Protein AF-A0A4R6CPR0-F1 (afdb_monomer)

Structure (mmCIF, N/CA/C/O backbone):
data_AF-A0A4R6CPR0-F1
#
_entry.id   AF-A0A4R6CPR0-F1
#
loop_
_atom_site.group_PDB
_atom_site.id
_atom_site.type_symbol
_atom_site.label_atom_id
_atom_site.label_alt_id
_atom_site.label_comp_id
_atom_site.label_asym_id
_atom_site.label_entity_id
_atom_site.label_seq_id
_atom_site.pdbx_PDB_ins_code
_atom_site.Cartn_x
_atom_site.Cartn_y
_atom_site.Cartn_z
_atom_site.occupancy
_atom_site.B_iso_or_equiv
_atom_site.auth_seq_id
_atom_site.auth_comp_id
_atom_site.auth_asym_id
_atom_site.auth_atom_id
_atom_site.pdbx_PDB_model_num
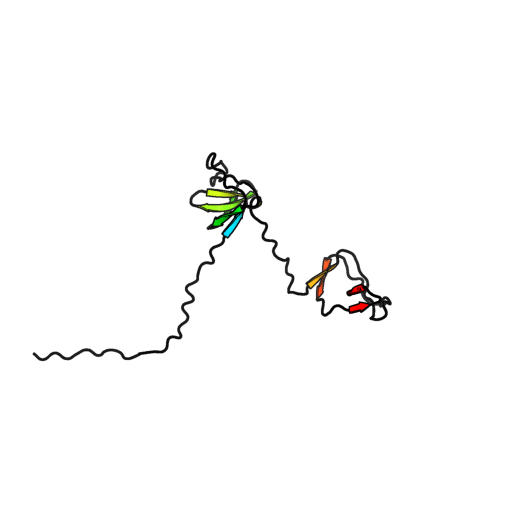ATOM 1 N N . MET A 1 1 ? 49.350 13.487 55.546 1.00 38.81 1 MET A N 1
ATOM 2 C CA . MET A 1 1 ? 48.375 12.973 54.561 1.00 38.81 1 MET A CA 1
ATOM 3 C C . MET A 1 1 ? 48.556 13.748 53.263 1.00 38.81 1 MET A C 1
ATOM 5 O O . MET A 1 1 ? 48.051 14.855 53.159 1.00 38.81 1 MET A O 1
ATOM 9 N N . LEU A 1 2 ? 49.325 13.211 52.315 1.00 35.12 2 LEU A N 1
ATOM 10 C CA . LEU A 1 2 ? 49.405 13.727 50.946 1.00 35.12 2 LEU A CA 1
ATOM 11 C C . LEU A 1 2 ? 48.928 12.597 50.034 1.00 35.12 2 LEU A C 1
ATOM 13 O O . LEU A 1 2 ? 49.583 11.568 49.913 1.00 35.12 2 LEU A O 1
ATOM 17 N N . SER A 1 3 ? 47.717 12.769 49.513 1.00 44.56 3 SER A N 1
ATOM 18 C CA . SER A 1 3 ? 47.057 11.860 48.583 1.00 44.56 3 SER A CA 1
ATOM 19 C C . SER A 1 3 ? 47.492 12.205 47.165 1.00 44.56 3 SER A C 1
ATOM 21 O O . SER A 1 3 ? 47.318 13.343 46.739 1.00 44.56 3 SER A O 1
ATOM 23 N N . VAL A 1 4 ? 48.021 11.225 46.437 1.00 39.00 4 VAL A N 1
ATOM 24 C CA . VAL A 1 4 ? 48.082 11.236 44.972 1.00 39.00 4 VAL A CA 1
ATOM 25 C C . VAL A 1 4 ? 47.956 9.799 44.489 1.00 39.00 4 VAL A C 1
ATOM 27 O O . VAL A 1 4 ? 48.898 9.016 44.532 1.00 39.00 4 VAL A O 1
ATOM 30 N N . GLY A 1 5 ? 46.750 9.456 44.052 1.00 35.50 5 GLY A N 1
ATOM 31 C CA . GLY A 1 5 ? 46.436 8.182 43.429 1.00 35.50 5 GLY A CA 1
ATOM 32 C C . GLY A 1 5 ? 45.261 8.359 42.482 1.00 35.50 5 GLY A C 1
ATOM 33 O O . GLY A 1 5 ? 44.123 8.098 42.851 1.00 35.50 5 GLY A O 1
ATOM 34 N N . ALA A 1 6 ? 45.536 8.820 41.265 1.00 49.34 6 ALA A N 1
ATOM 35 C CA . ALA A 1 6 ? 44.616 8.696 40.143 1.00 49.34 6 ALA A CA 1
ATOM 36 C C . ALA A 1 6 ? 45.414 8.199 38.934 1.00 49.34 6 ALA A C 1
ATOM 38 O O . ALA A 1 6 ? 46.052 8.971 38.221 1.00 49.34 6 ALA A O 1
ATOM 39 N N . VAL A 1 7 ? 45.397 6.880 38.740 1.00 40.34 7 VAL A N 1
ATOM 40 C CA . VAL A 1 7 ? 45.804 6.232 37.492 1.00 40.34 7 VAL A CA 1
ATOM 41 C C . VAL A 1 7 ? 44.659 6.460 36.507 1.00 40.34 7 VAL A C 1
ATOM 43 O O . VAL A 1 7 ? 43.677 5.722 36.488 1.00 40.34 7 VAL A O 1
ATOM 46 N N . GLY A 1 8 ? 44.738 7.555 35.753 1.00 41.03 8 GLY A N 1
ATOM 47 C CA . GLY A 1 8 ? 43.846 7.813 34.630 1.00 41.03 8 GLY A CA 1
ATOM 48 C C . GLY A 1 8 ? 44.308 6.989 33.436 1.00 41.03 8 GLY A C 1
ATOM 49 O O . GLY A 1 8 ? 45.387 7.229 32.901 1.00 41.03 8 GLY A O 1
ATOM 50 N N . VAL A 1 9 ? 43.511 5.999 33.045 1.00 38.66 9 VAL A N 1
ATOM 51 C CA . VAL A 1 9 ? 43.695 5.250 31.799 1.00 38.66 9 VAL A CA 1
ATOM 52 C C . VAL A 1 9 ? 43.733 6.213 30.607 1.00 38.66 9 VAL A C 1
ATOM 54 O O . VAL A 1 9 ? 42.836 7.032 30.413 1.00 38.66 9 VAL A O 1
ATOM 57 N N . ASN A 1 10 ? 44.817 6.126 29.842 1.00 40.50 10 ASN A N 1
ATOM 58 C CA . ASN A 1 10 ? 45.048 6.857 28.606 1.00 40.50 10 ASN A CA 1
ATOM 59 C C . ASN A 1 10 ? 44.364 6.122 27.455 1.00 40.50 10 ASN A C 1
ATOM 61 O O . ASN A 1 10 ? 44.673 4.954 27.263 1.00 40.50 10 ASN A O 1
ATOM 65 N N . GLU A 1 11 ? 43.515 6.807 26.686 1.00 47.25 11 GLU A N 1
ATOM 66 C CA . GLU A 1 11 ? 43.342 6.564 25.246 1.00 47.25 11 GLU A CA 1
ATOM 67 C C . GLU A 1 11 ? 42.463 7.660 24.626 1.00 47.25 11 GLU A C 1
ATOM 69 O O . GLU A 1 11 ? 41.234 7.596 24.590 1.00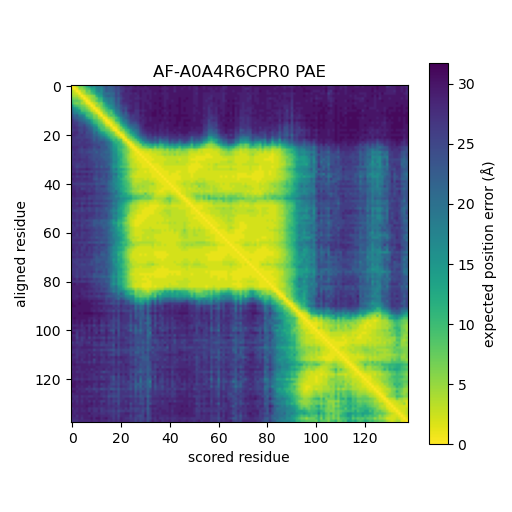 47.25 11 GLU A O 1
ATOM 74 N N . ILE A 1 12 ? 43.126 8.712 24.141 1.00 43.75 12 ILE A N 1
ATOM 75 C CA . ILE A 1 12 ? 42.520 9.722 23.274 1.00 43.75 12 ILE A CA 1
ATOM 76 C C . ILE A 1 12 ? 42.694 9.275 21.818 1.00 43.75 12 ILE A C 1
ATOM 78 O O . ILE A 1 12 ? 43.813 9.151 21.329 1.00 43.75 12 ILE A O 1
ATOM 82 N N . ASN A 1 13 ? 41.558 9.157 21.129 1.00 44.78 13 ASN A N 1
ATOM 83 C CA . ASN A 1 13 ? 41.372 9.307 19.681 1.00 44.78 13 ASN A CA 1
ATOM 84 C C . ASN A 1 13 ? 41.723 8.130 18.754 1.00 44.78 13 ASN A C 1
ATOM 86 O O . ASN A 1 13 ? 42.732 8.113 18.059 1.00 44.78 13 ASN A O 1
ATOM 90 N N . GLY A 1 14 ? 40.722 7.262 18.596 1.00 35.28 14 GLY A N 1
ATOM 91 C CA . GLY A 1 14 ? 40.484 6.456 17.402 1.00 35.28 14 GLY A CA 1
ATOM 92 C C . GLY A 1 14 ? 38.989 6.165 17.263 1.00 35.28 14 GLY A C 1
ATOM 93 O O . GLY A 1 14 ? 38.537 5.067 17.573 1.00 35.28 14 GLY A O 1
ATOM 94 N N . VAL A 1 15 ? 38.193 7.165 16.859 1.00 50.28 15 VAL A N 1
ATOM 95 C CA . VAL A 1 15 ? 36.764 7.018 16.517 1.00 50.28 15 VAL A CA 1
ATOM 96 C C . VAL A 1 15 ? 36.645 6.090 15.307 1.00 50.28 15 VAL A C 1
ATOM 98 O O . VAL A 1 15 ? 36.648 6.522 14.160 1.00 50.28 15 VAL A O 1
ATOM 101 N N . ALA A 1 16 ? 36.581 4.790 15.565 1.00 45.06 16 ALA A N 1
ATOM 102 C CA . ALA A 1 16 ? 36.358 3.774 14.547 1.00 45.06 16 ALA A CA 1
ATOM 103 C C . ALA A 1 16 ? 35.686 2.543 15.162 1.00 45.06 16 ALA A C 1
ATOM 105 O O . ALA A 1 16 ? 36.195 1.440 15.050 1.00 45.06 16 ALA A O 1
ATOM 106 N N . ASN A 1 17 ? 34.537 2.715 15.822 1.00 40.22 17 ASN A N 1
ATOM 107 C CA . ASN A 1 17 ? 33.717 1.582 16.259 1.00 40.22 17 ASN A CA 1
ATOM 108 C C . ASN A 1 17 ? 32.225 1.870 16.045 1.00 40.22 17 ASN A C 1
ATOM 110 O O . ASN A 1 17 ? 31.478 2.187 16.963 1.00 40.22 17 ASN A O 1
ATOM 114 N N . ASN A 1 18 ? 31.833 1.805 14.770 1.00 51.66 18 ASN A N 1
ATOM 115 C CA . ASN A 1 18 ? 30.649 1.098 14.273 1.00 51.66 18 ASN A CA 1
ATOM 116 C C . ASN A 1 18 ? 29.482 0.927 15.264 1.00 51.66 18 ASN A C 1
ATOM 118 O O . ASN A 1 18 ? 29.129 -0.186 15.657 1.00 51.66 18 ASN A O 1
ATOM 122 N N . THR A 1 19 ? 28.812 2.023 15.610 1.00 36.22 19 THR A N 1
ATOM 123 C CA . THR A 1 19 ? 27.452 1.940 16.133 1.00 36.22 19 THR A CA 1
ATOM 124 C C . THR A 1 19 ? 26.492 1.827 14.958 1.00 36.22 19 THR A C 1
ATOM 126 O O . THR A 1 19 ? 25.823 2.773 14.549 1.00 36.22 19 THR A O 1
ATOM 129 N N . ASN A 1 20 ? 26.359 0.601 14.456 1.00 46.56 20 ASN A N 1
ATOM 130 C CA . ASN A 1 20 ? 25.097 0.120 13.907 1.00 46.56 20 ASN A CA 1
ATOM 131 C C . ASN A 1 20 ? 24.039 0.143 15.033 1.00 46.56 20 ASN A C 1
ATOM 133 O O . ASN A 1 20 ? 23.552 -0.888 15.494 1.00 46.56 20 ASN A O 1
ATOM 137 N N . VAL A 1 21 ? 23.666 1.338 15.507 1.00 44.38 21 VAL A N 1
ATOM 138 C CA . VAL A 1 21 ? 22.366 1.534 16.135 1.00 44.38 21 VAL A CA 1
ATOM 139 C C . VAL A 1 21 ? 21.381 1.161 15.049 1.00 44.38 21 VAL A C 1
ATOM 141 O O . VAL A 1 21 ? 21.266 1.859 14.046 1.00 44.38 21 VAL A O 1
ATOM 144 N N . VAL A 1 22 ? 20.762 -0.010 15.183 1.00 51.84 22 VAL A N 1
ATOM 145 C CA . VAL A 1 22 ? 19.781 -0.529 14.232 1.00 51.84 22 VAL A CA 1
ATOM 146 C C . VAL A 1 22 ? 18.654 0.496 14.167 1.00 51.84 22 VAL A C 1
ATOM 148 O O . VAL A 1 22 ? 17.707 0.469 14.953 1.00 51.84 22 VAL A O 1
ATOM 151 N N . GLN A 1 23 ? 18.788 1.468 13.267 1.00 43.12 23 GLN A N 1
ATOM 152 C CA . GLN A 1 23 ? 17.777 2.463 12.995 1.00 43.12 23 GLN A CA 1
ATOM 153 C C . GLN A 1 23 ? 16.640 1.671 12.375 1.00 43.12 23 GLN A C 1
ATOM 155 O O . GLN A 1 23 ? 16.647 1.388 11.178 1.00 43.12 23 GLN A O 1
ATOM 160 N N . ALA A 1 24 ? 15.697 1.231 13.212 1.00 55.06 24 ALA A N 1
ATOM 161 C CA . ALA A 1 24 ? 14.526 0.505 12.768 1.00 55.06 24 ALA A CA 1
ATOM 162 C C . ALA A 1 24 ? 13.862 1.360 11.690 1.00 55.06 24 ALA A C 1
ATOM 164 O O . ALA A 1 24 ? 13.289 2.411 11.987 1.00 55.06 24 ALA A O 1
ATOM 165 N N . ALA A 1 25 ? 14.008 0.946 10.430 1.00 66.50 25 ALA A N 1
ATOM 166 C CA . ALA A 1 25 ? 13.545 1.727 9.301 1.00 66.50 25 ALA A CA 1
ATOM 167 C C . ALA A 1 25 ? 12.057 2.021 9.506 1.00 66.50 25 ALA A C 1
ATOM 169 O O . ALA A 1 25 ? 11.220 1.112 9.534 1.00 66.50 25 ALA A O 1
ATOM 170 N N . VAL A 1 26 ? 11.721 3.297 9.706 1.00 73.19 26 VAL A N 1
ATOM 171 C CA . VAL A 1 26 ? 10.342 3.694 9.977 1.00 73.19 26 VAL A CA 1
ATOM 172 C C . VAL A 1 26 ? 9.532 3.440 8.714 1.00 73.19 26 VAL A C 1
ATOM 174 O O . VAL A 1 26 ? 9.613 4.166 7.723 1.00 73.19 26 VAL A O 1
ATOM 177 N N . LYS A 1 27 ? 8.736 2.371 8.737 1.00 88.38 27 LYS A N 1
ATOM 178 C CA . LYS A 1 27 ? 7.905 1.996 7.601 1.00 88.38 27 LYS A CA 1
ATOM 179 C C . LYS A 1 27 ? 6.709 2.934 7.527 1.00 88.38 27 LYS A C 1
ATOM 181 O O . LYS A 1 27 ? 5.838 2.907 8.388 1.00 88.38 27 LYS A O 1
ATOM 186 N N . ASN A 1 28 ? 6.641 3.726 6.467 1.00 91.25 28 ASN A N 1
ATOM 187 C CA . ASN A 1 28 ? 5.517 4.613 6.190 1.00 91.25 28 ASN A CA 1
ATOM 188 C C . ASN A 1 28 ? 4.709 4.114 4.985 1.00 91.25 28 ASN A C 1
ATOM 190 O O . ASN A 1 28 ? 5.246 3.483 4.071 1.00 91.25 28 ASN A O 1
ATOM 194 N N . GLY A 1 29 ? 3.407 4.394 4.988 1.00 90.81 29 GLY A N 1
ATOM 195 C CA . GLY A 1 29 ? 2.502 4.107 3.880 1.00 90.81 29 GLY A CA 1
ATOM 196 C C . GLY A 1 29 ? 1.657 5.323 3.528 1.00 90.81 29 GLY A C 1
ATOM 197 O O . GLY A 1 29 ? 1.026 5.912 4.404 1.00 90.81 29 GLY A O 1
ATOM 198 N N . LYS A 1 30 ? 1.614 5.674 2.240 1.00 93.94 30 LYS A N 1
ATOM 199 C CA . LYS A 1 30 ? 0.733 6.720 1.710 1.00 93.94 30 LYS A CA 1
ATOM 200 C C . LYS A 1 30 ? -0.611 6.121 1.309 1.00 93.94 30 LYS A C 1
ATOM 202 O O . LYS A 1 30 ? -0.660 5.108 0.605 1.00 93.94 30 LYS A O 1
ATOM 207 N N . LEU A 1 31 ? -1.694 6.747 1.754 1.00 93.56 31 LEU A N 1
ATOM 208 C CA . LEU A 1 31 ? -3.051 6.371 1.370 1.00 93.56 31 LEU A CA 1
ATOM 209 C C . LEU A 1 31 ? -3.358 6.818 -0.064 1.00 93.56 31 LEU A C 1
ATOM 211 O O . LEU A 1 31 ? -3.176 7.984 -0.409 1.00 93.56 31 LEU A O 1
ATOM 215 N N . THR A 1 32 ? -3.871 5.905 -0.887 1.00 94.06 32 THR A N 1
ATOM 216 C CA . THR A 1 32 ? -4.373 6.191 -2.246 1.00 94.06 32 THR A CA 1
ATOM 217 C C . THR A 1 32 ? -5.877 6.434 -2.270 1.00 94.06 32 THR A C 1
ATOM 219 O O . THR A 1 32 ? -6.379 7.041 -3.212 1.00 94.06 32 THR A O 1
ATOM 222 N N . HIS A 1 33 ? -6.578 6.022 -1.212 1.00 94.69 33 HIS A N 1
ATOM 223 C CA . HIS A 1 33 ? -8.016 6.191 -1.027 1.00 94.69 33 HIS A CA 1
ATOM 224 C C . HIS A 1 33 ? -8.320 6.706 0.382 1.00 94.69 33 HIS A C 1
ATOM 226 O O . HIS A 1 33 ? -7.511 6.552 1.301 1.00 94.69 33 HIS A O 1
ATOM 232 N N . ASN A 1 34 ? -9.508 7.284 0.567 1.00 94.31 34 ASN A N 1
ATOM 233 C CA . ASN A 1 34 ? -10.026 7.558 1.905 1.00 94.31 34 ASN A CA 1
ATOM 234 C C . ASN A 1 34 ? -10.187 6.237 2.672 1.00 94.31 34 ASN A C 1
ATOM 236 O O . ASN A 1 34 ? -10.632 5.232 2.116 1.00 94.31 34 ASN A O 1
ATOM 240 N N . ALA A 1 35 ? -9.819 6.222 3.951 1.00 94.69 35 ALA A N 1
ATOM 241 C CA . ALA A 1 35 ? -9.710 4.987 4.710 1.00 94.69 35 ALA A CA 1
ATOM 242 C C . ALA A 1 35 ? -10.276 5.106 6.127 1.00 94.69 35 ALA A C 1
ATOM 244 O O . ALA A 1 35 ? -9.952 6.026 6.874 1.00 94.69 35 ALA A O 1
ATOM 245 N N . TYR A 1 36 ? -11.081 4.119 6.518 1.00 96.50 36 TYR A N 1
ATOM 246 C CA . TYR A 1 36 ? -11.515 3.946 7.902 1.00 96.50 36 TYR A CA 1
ATOM 247 C C . TYR A 1 36 ? -10.440 3.261 8.743 1.00 96.50 36 TYR A C 1
ATOM 249 O O . TYR A 1 36 ? -9.656 2.448 8.241 1.00 96.50 36 TYR A O 1
ATOM 257 N N . ILE A 1 37 ? -10.468 3.559 10.039 1.00 96.00 37 ILE A N 1
ATOM 258 C CA . ILE A 1 37 ? -9.690 2.862 11.059 1.00 96.00 37 ILE A CA 1
ATOM 259 C C . ILE A 1 37 ? -10.571 1.770 11.667 1.00 96.00 37 ILE A C 1
ATOM 261 O O . ILE A 1 37 ? -11.741 1.996 11.976 1.00 96.00 37 ILE A O 1
ATOM 265 N N . TYR A 1 38 ? -10.001 0.588 11.841 1.00 96.50 38 TYR A N 1
ATOM 266 C CA . TYR A 1 38 ? -10.639 -0.600 12.390 1.00 96.50 38 TYR A CA 1
ATOM 267 C C . TYR A 1 38 ? -9.952 -1.013 13.693 1.00 96.50 38 TYR A C 1
ATOM 269 O O . TYR A 1 38 ? -8.767 -0.740 13.887 1.00 96.50 38 TYR A O 1
ATOM 277 N N . LYS A 1 39 ? -10.700 -1.681 14.567 1.00 96.31 39 LYS A N 1
ATOM 278 C CA . LYS A 1 39 ? -10.209 -2.393 15.751 1.00 96.31 39 LYS A CA 1
ATOM 279 C C . LYS A 1 39 ? -9.727 -3.797 15.358 1.00 96.31 39 LYS A C 1
ATOM 281 O O . LYS A 1 39 ? -9.970 -4.259 14.244 1.00 96.31 39 LYS A O 1
ATOM 286 N N . SER A 1 40 ? -9.040 -4.491 16.264 1.00 93.69 40 SER A N 1
ATOM 287 C CA . SER A 1 40 ? -8.525 -5.855 16.051 1.00 93.69 40 SER A CA 1
ATOM 288 C C . SER A 1 40 ? -9.623 -6.883 15.774 1.00 93.69 40 SER A C 1
ATOM 290 O O . SER A 1 40 ? -9.371 -7.847 15.059 1.00 93.69 40 SER A O 1
ATOM 292 N N . ASN A 1 41 ? -10.827 -6.647 16.297 1.00 92.94 41 ASN A N 1
ATOM 293 C CA . ASN A 1 41 ? -12.035 -7.435 16.054 1.00 92.94 41 ASN A CA 1
ATOM 294 C C . ASN A 1 41 ? -12.752 -7.061 14.742 1.00 92.94 41 ASN A C 1
ATOM 296 O O . ASN A 1 41 ? -13.870 -7.490 14.518 1.00 92.94 41 ASN A O 1
ATOM 300 N N . GLY A 1 42 ? -12.164 -6.208 13.897 1.00 90.56 42 GLY A N 1
ATOM 301 C CA . GLY A 1 42 ? -12.732 -5.823 12.602 1.00 90.56 42 GLY A CA 1
ATOM 302 C C . GLY A 1 42 ? -13.865 -4.798 12.647 1.00 90.56 42 GLY A C 1
ATOM 303 O O . GLY A 1 42 ? -14.252 -4.303 11.588 1.00 90.56 42 GLY A O 1
ATOM 304 N N . ASN A 1 43 ? -14.329 -4.391 13.831 1.00 94.19 43 ASN A N 1
ATOM 305 C CA . ASN A 1 43 ? -15.283 -3.292 13.965 1.00 94.19 43 ASN A CA 1
ATOM 306 C C . ASN A 1 43 ? -14.615 -1.950 13.654 1.00 94.19 43 ASN A C 1
ATOM 308 O O . ASN A 1 43 ? -13.415 -1.760 13.880 1.00 94.19 43 ASN A O 1
ATOM 312 N N . ARG A 1 44 ? -15.385 -0.983 13.145 1.00 93.94 44 ARG A N 1
ATOM 313 C CA . ARG A 1 44 ? -14.863 0.372 12.916 1.00 93.94 44 ARG A CA 1
ATOM 314 C C . ARG A 1 44 ? -14.474 1.001 14.255 1.00 93.94 44 ARG A C 1
ATOM 316 O O . ARG A 1 44 ? -15.209 0.920 15.235 1.00 93.94 44 ARG A O 1
ATOM 323 N N . TYR A 1 45 ? -13.308 1.642 14.290 1.00 89.31 45 TYR A N 1
ATOM 324 C CA . TYR A 1 45 ? -12.828 2.366 15.470 1.00 89.31 45 TYR A CA 1
ATOM 325 C C . TYR A 1 45 ? -13.686 3.612 15.756 1.00 89.31 45 TYR A C 1
ATOM 327 O O . TYR A 1 45 ? -13.714 4.096 16.879 1.00 89.31 45 TYR A O 1
ATOM 335 N N . GLY A 1 46 ? -14.416 4.101 14.749 1.00 89.06 46 GLY A N 1
ATOM 336 C CA . GLY A 1 46 ? -15.396 5.175 14.858 1.00 89.06 46 GLY A CA 1
ATOM 337 C C . GLY A 1 46 ? -15.759 5.735 13.482 1.00 89.06 46 GLY A C 1
ATOM 338 O O . GLY A 1 46 ? -15.557 5.077 12.459 1.00 89.06 46 GLY A O 1
ATOM 339 N N . LYS A 1 47 ? -16.248 6.981 13.459 1.00 88.25 47 LYS A N 1
ATOM 340 C CA . LYS A 1 47 ? -16.590 7.718 12.226 1.00 88.25 47 LYS A CA 1
ATOM 341 C C . LYS A 1 47 ? -15.388 8.420 11.573 1.00 88.25 47 LYS A C 1
ATOM 343 O O . LYS A 1 47 ? -15.502 8.910 10.455 1.00 88.25 47 LYS A O 1
ATOM 348 N N . LYS A 1 48 ? -14.231 8.461 12.246 1.00 89.12 48 LYS A N 1
ATOM 349 C CA . LYS A 1 48 ? -13.022 9.134 11.747 1.00 89.12 48 LYS A CA 1
ATOM 350 C C . LYS A 1 48 ? -12.497 8.461 10.475 1.00 89.12 48 LYS A C 1
ATOM 352 O O . LYS A 1 48 ? -12.241 7.256 10.456 1.00 89.12 48 LYS A O 1
ATOM 357 N N . VAL A 1 49 ? -12.279 9.273 9.441 1.00 93.00 49 VAL A N 1
ATOM 358 C CA . VAL A 1 49 ? -11.741 8.851 8.142 1.00 93.00 49 VAL A CA 1
ATOM 359 C C . VAL A 1 49 ? -10.385 9.503 7.913 1.00 93.00 49 VAL A C 1
ATOM 361 O O . VAL A 1 49 ? -10.233 10.716 8.045 1.00 93.00 49 VAL A O 1
ATOM 364 N N . LEU A 1 50 ? -9.392 8.700 7.548 1.00 93.94 50 LEU A N 1
ATOM 365 C CA . LEU A 1 50 ? -8.118 9.188 7.038 1.00 93.94 50 LEU A CA 1
ATOM 366 C C . LEU A 1 50 ? -8.287 9.549 5.563 1.00 93.94 50 LEU A C 1
ATOM 368 O O . LEU A 1 50 ? -8.757 8.730 4.773 1.00 93.94 50 LEU A O 1
ATOM 372 N N . LYS A 1 51 ? -7.922 10.777 5.197 1.00 95.88 51 LYS A N 1
ATOM 373 C CA . LYS A 1 51 ? -8.056 11.269 3.825 1.00 95.88 51 LYS A CA 1
ATOM 374 C C . LYS A 1 51 ? -6.952 10.709 2.920 1.00 95.88 51 LYS A C 1
ATOM 376 O O . LYS A 1 51 ? -5.833 10.452 3.376 1.00 95.88 51 LYS A O 1
ATOM 381 N N . LYS A 1 52 ? -7.281 10.531 1.638 1.00 93.50 52 LYS A N 1
ATOM 382 C CA . LYS A 1 52 ? -6.334 10.198 0.562 1.00 93.50 52 LYS A CA 1
ATOM 383 C C . LYS A 1 52 ? -5.124 11.140 0.598 1.00 93.50 52 LYS A C 1
ATOM 385 O O . LYS A 1 52 ? -5.253 12.314 0.923 1.00 93.50 52 LYS A O 1
ATOM 390 N N . GLY A 1 53 ? -3.948 10.617 0.263 1.00 91.06 53 GLY A N 1
ATOM 391 C CA . GLY A 1 53 ? -2.692 11.366 0.227 1.00 91.06 53 GLY A CA 1
ATOM 392 C C . GLY A 1 53 ? -1.960 11.422 1.566 1.00 91.06 53 GLY A C 1
ATOM 393 O O . GLY A 1 53 ? -0.749 11.635 1.570 1.00 91.06 53 GLY A O 1
ATOM 394 N N . LYS A 1 54 ? -2.645 11.150 2.684 1.00 93.88 54 LYS A N 1
ATOM 395 C CA . LYS A 1 54 ? -2.021 11.124 4.007 1.00 93.88 54 LYS A CA 1
ATOM 396 C C . LYS A 1 54 ? -1.023 9.970 4.130 1.00 93.88 54 LYS A C 1
ATOM 398 O O . LYS A 1 54 ? -1.338 8.820 3.812 1.00 93.88 54 LYS A O 1
ATOM 403 N N . THR A 1 55 ? 0.155 10.283 4.655 1.00 93.19 55 THR A N 1
ATOM 404 C CA . THR A 1 55 ? 1.167 9.303 5.054 1.00 93.19 55 THR A CA 1
ATOM 405 C C . THR A 1 55 ?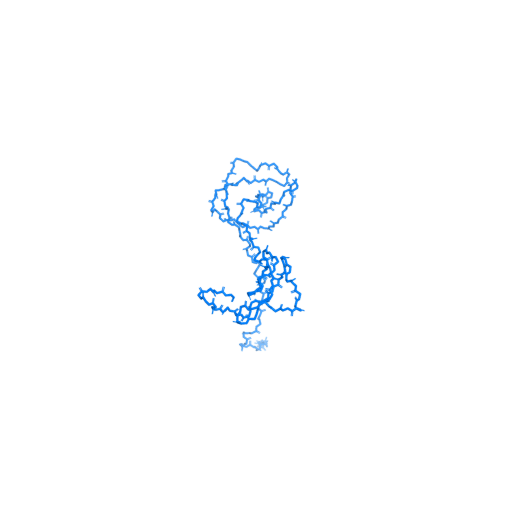 0.939 8.891 6.504 1.00 93.19 55 THR A C 1
ATOM 407 O O . THR A 1 55 ? 0.696 9.732 7.368 1.00 93.19 55 THR A O 1
ATOM 410 N N . VAL A 1 56 ? 0.996 7.591 6.782 1.00 92.12 56 VAL A N 1
ATOM 411 C CA . VAL A 1 56 ? 0.881 7.043 8.140 1.00 92.12 56 VAL A CA 1
ATOM 412 C C . VAL A 1 56 ? 2.015 6.069 8.421 1.00 92.12 56 VAL A C 1
ATOM 414 O O . VAL A 1 56 ? 2.450 5.322 7.539 1.00 92.12 56 VAL A O 1
ATOM 417 N N . LYS A 1 57 ? 2.457 6.058 9.677 1.00 93.44 57 LYS A N 1
ATOM 418 C CA . LYS A 1 57 ? 3.435 5.104 10.190 1.00 93.44 57 LYS A CA 1
ATOM 419 C C . LYS A 1 57 ? 2.796 3.721 10.314 1.00 93.44 57 LYS A C 1
ATOM 421 O O . LYS A 1 57 ? 1.697 3.576 10.846 1.00 93.44 57 LYS A O 1
ATOM 426 N N . ILE A 1 58 ? 3.490 2.708 9.813 1.00 93.44 58 ILE A N 1
ATOM 427 C CA . ILE A 1 58 ? 3.091 1.303 9.846 1.00 93.44 58 ILE A CA 1
ATOM 428 C C . ILE A 1 58 ? 3.934 0.607 10.908 1.00 93.44 58 ILE A C 1
ATOM 430 O O . ILE A 1 58 ? 5.140 0.444 10.757 1.00 93.44 58 ILE A O 1
ATOM 434 N N . LEU A 1 59 ? 3.272 0.166 11.972 1.00 92.75 59 LEU A N 1
ATOM 435 C CA . LEU A 1 59 ? 3.882 -0.543 13.098 1.00 92.75 59 LEU A CA 1
ATOM 436 C C . LEU A 1 59 ? 3.896 -2.063 12.895 1.00 92.75 59 LEU A C 1
ATOM 438 O O . LEU A 1 59 ? 4.566 -2.781 13.622 1.00 92.75 59 LEU A O 1
ATOM 442 N N . GLY A 1 60 ? 3.112 -2.572 11.944 1.00 91.06 60 GLY A N 1
ATOM 443 C CA . GLY A 1 60 ? 3.016 -4.003 11.675 1.00 91.06 60 GLY A CA 1
ATOM 444 C C . GLY A 1 60 ? 1.885 -4.349 10.717 1.00 91.06 60 GLY A C 1
ATOM 445 O O . GLY A 1 60 ? 1.194 -3.471 10.192 1.00 91.06 60 GLY A O 1
ATOM 446 N N . THR A 1 61 ? 1.679 -5.645 10.500 1.00 93.56 61 THR A N 1
ATOM 447 C CA . THR A 1 61 ? 0.587 -6.176 9.674 1.00 93.56 61 THR A CA 1
ATOM 448 C C . THR A 1 61 ? -0.270 -7.140 10.484 1.00 93.56 61 THR A C 1
ATOM 450 O O . THR A 1 61 ? 0.228 -7.806 11.386 1.00 93.56 61 THR A O 1
ATOM 453 N N . LYS A 1 62 ? -1.570 -7.201 10.187 1.00 93.81 62 LYS A N 1
ATOM 454 C CA . LYS A 1 62 ? -2.489 -8.184 10.769 1.00 93.81 62 LYS A CA 1
ATOM 455 C C . LYS A 1 62 ? -3.537 -8.600 9.746 1.00 93.81 62 LYS A C 1
ATOM 457 O O . LYS A 1 62 ? -3.989 -7.782 8.944 1.00 93.81 62 LYS A O 1
ATOM 462 N N . LYS A 1 63 ? -3.937 -9.870 9.783 1.00 96.62 63 LYS A N 1
ATOM 463 C CA . LYS A 1 63 ? -5.088 -10.376 9.034 1.00 96.62 63 LYS A CA 1
ATOM 464 C C . LYS A 1 63 ? -6.315 -10.335 9.945 1.00 96.62 63 LYS A C 1
ATOM 466 O O . LYS A 1 63 ? -6.260 -10.829 11.065 1.00 96.62 63 LYS A O 1
ATOM 471 N N . ILE A 1 64 ? -7.387 -9.703 9.481 1.00 94.75 64 ILE A N 1
ATOM 472 C CA . ILE A 1 64 ? -8.666 -9.595 10.192 1.00 94.75 64 ILE A CA 1
ATOM 473 C C . ILE A 1 64 ? -9.737 -10.060 9.205 1.00 94.75 64 ILE A C 1
ATOM 475 O O . ILE A 1 64 ? -9.843 -9.491 8.117 1.00 94.75 64 ILE A O 1
ATOM 479 N N . TYR A 1 65 ? -10.465 -11.129 9.537 1.00 93.31 65 TYR A N 1
ATOM 480 C CA . TYR A 1 65 ? -11.490 -11.744 8.676 1.00 93.31 65 TYR A CA 1
ATOM 481 C C . TYR A 1 65 ? -11.043 -11.931 7.217 1.00 93.31 65 TYR A C 1
ATOM 483 O O . TYR A 1 65 ? -11.629 -11.388 6.280 1.00 93.31 65 TYR A O 1
ATOM 491 N N . GLY A 1 66 ? -9.919 -12.619 7.008 1.00 93.50 66 GLY A N 1
ATOM 492 C CA . GLY A 1 66 ? -9.422 -12.894 5.655 1.00 93.50 66 GLY A CA 1
ATOM 493 C C . GLY A 1 66 ? -8.656 -11.741 4.989 1.00 93.50 66 GLY A C 1
ATOM 494 O O . GLY A 1 66 ? -7.851 -11.984 4.093 1.00 93.50 66 GLY A O 1
ATOM 495 N N . LYS A 1 67 ? -8.831 -10.494 5.439 1.00 94.56 67 LYS A N 1
ATOM 496 C CA . LYS A 1 67 ? -8.286 -9.291 4.787 1.00 94.56 67 LYS A CA 1
ATOM 497 C C . LYS A 1 67 ? -7.028 -8.793 5.505 1.00 94.56 67 LYS A C 1
ATOM 499 O O . LYS A 1 67 ? -6.928 -8.886 6.726 1.00 94.56 67 LYS A O 1
ATOM 504 N N . LYS A 1 68 ? -6.050 -8.266 4.756 1.00 95.25 68 LYS A N 1
ATOM 505 C CA . LYS A 1 68 ? -4.791 -7.719 5.305 1.00 95.25 68 LYS A CA 1
ATOM 506 C C . LYS A 1 68 ? -4.951 -6.253 5.723 1.00 95.25 68 LYS A C 1
ATOM 508 O O . LYS A 1 68 ? -5.482 -5.434 4.967 1.00 95.25 68 LYS A O 1
ATOM 513 N N . TYR A 1 69 ? -4.416 -5.915 6.893 1.00 96.38 69 TYR A N 1
ATOM 514 C CA . TYR A 1 69 ? -4.420 -4.573 7.473 1.00 96.38 69 TYR A CA 1
ATOM 515 C C . TYR A 1 69 ? -3.021 -4.174 7.952 1.00 96.38 69 TYR A C 1
ATOM 517 O O . TYR A 1 69 ? -2.260 -5.012 8.436 1.00 96.38 69 TYR A O 1
ATOM 525 N N . TYR A 1 70 ? -2.707 -2.882 7.866 1.00 95.75 70 TYR A N 1
ATOM 526 C CA . TYR A 1 70 ? -1.563 -2.276 8.541 1.00 95.75 70 TYR A CA 1
ATOM 527 C C . TYR A 1 70 ? -1.976 -1.763 9.918 1.00 95.75 70 TYR A C 1
ATOM 529 O O . TYR A 1 70 ? -3.008 -1.103 10.053 1.00 95.75 70 TYR A O 1
ATOM 537 N N . ARG A 1 71 ? -1.162 -2.051 10.936 1.00 95.81 71 ARG A N 1
ATOM 538 C CA . ARG A 1 71 ? -1.306 -1.494 12.283 1.00 95.81 71 ARG A CA 1
ATOM 539 C C . ARG A 1 71 ? -0.705 -0.093 12.302 1.00 95.81 71 ARG A C 1
ATOM 541 O O . ARG A 1 71 ? 0.474 0.060 11.997 1.00 95.81 71 ARG A O 1
ATOM 548 N N . ILE A 1 72 ? -1.501 0.897 12.688 1.00 94.25 72 ILE A N 1
ATOM 549 C CA . ILE A 1 72 ? -1.081 2.308 12.762 1.00 94.25 72 ILE A CA 1
ATOM 550 C C . ILE A 1 72 ? -1.011 2.835 14.205 1.00 94.25 72 ILE A C 1
ATOM 552 O O . ILE A 1 72 ? -0.519 3.932 14.435 1.00 94.25 72 ILE A O 1
ATOM 556 N N . GLY A 1 73 ? -1.490 2.055 15.180 1.00 93.25 73 GLY A N 1
ATOM 557 C CA . GLY A 1 73 ? -1.501 2.416 16.599 1.00 93.25 73 GLY A CA 1
ATOM 558 C C . GLY A 1 73 ? -1.942 1.257 17.499 1.00 93.25 73 GLY A C 1
ATOM 559 O O . GLY A 1 73 ? -2.028 0.102 17.059 1.00 93.25 73 GLY A O 1
ATOM 560 N N . LYS A 1 74 ? -2.232 1.541 18.775 1.00 93.75 74 LYS A N 1
ATOM 561 C CA . LYS A 1 74 ? -2.837 0.565 19.699 1.00 93.75 74 LYS A CA 1
ATOM 562 C C . LYS A 1 74 ? -4.274 0.290 19.256 1.00 93.75 74 LYS A C 1
ATOM 564 O O . LYS A 1 74 ? -5.087 1.202 19.199 1.00 93.75 74 LYS A O 1
ATOM 569 N N . ASN A 1 75 ? -4.569 -0.964 18.920 1.00 93.44 75 ASN A N 1
ATOM 570 C CA . ASN A 1 75 ? -5.886 -1.399 18.445 1.00 93.44 75 ASN A CA 1
ATOM 571 C C . ASN A 1 75 ? -6.445 -0.600 17.241 1.00 93.44 75 ASN A C 1
ATOM 573 O O . ASN A 1 75 ? -7.656 -0.440 17.110 1.00 93.44 75 ASN A O 1
ATOM 577 N N . GLN A 1 76 ? -5.567 -0.086 16.375 1.00 96.00 76 GLN A N 1
ATOM 578 C CA . GLN A 1 76 ? -5.938 0.719 15.209 1.00 96.00 76 GLN A CA 1
ATOM 579 C C . GLN A 1 76 ? -5.305 0.156 13.941 1.00 96.00 76 GLN A C 1
ATOM 581 O O . GLN A 1 76 ? -4.079 0.037 13.833 1.00 96.00 76 GLN A O 1
ATOM 586 N N . TYR A 1 77 ? -6.160 -0.162 12.974 1.00 96.31 77 TYR A N 1
ATOM 587 C CA . TYR A 1 77 ? -5.801 -0.887 11.764 1.00 96.31 77 TYR A CA 1
ATOM 588 C C . TYR A 1 77 ? -6.433 -0.251 10.529 1.00 96.31 77 TYR A C 1
ATOM 590 O O . TYR A 1 77 ? -7.584 0.174 10.561 1.00 96.31 77 TYR A O 1
ATOM 598 N N . VAL A 1 78 ? -5.710 -0.222 9.412 1.00 96.44 78 VAL A N 1
ATOM 599 C CA . VAL A 1 78 ? -6.212 0.295 8.130 1.00 96.44 78 VAL A CA 1
ATOM 600 C C . VAL A 1 78 ? -5.972 -0.743 7.039 1.00 96.44 78 VAL A C 1
ATOM 602 O O . VAL A 1 78 ? -4.908 -1.357 6.994 1.00 96.44 78 VAL A O 1
ATOM 605 N N . LYS A 1 79 ? -6.960 -0.972 6.165 1.00 95.94 79 LYS A N 1
ATOM 606 C CA . LYS A 1 79 ? -6.864 -1.968 5.084 1.00 95.94 79 LYS A CA 1
ATOM 607 C C . LYS A 1 79 ? -5.658 -1.683 4.193 1.00 95.94 79 LYS A C 1
ATOM 609 O O . LYS A 1 79 ? -5.519 -0.566 3.703 1.00 95.94 79 LYS A O 1
ATOM 614 N N . VAL A 1 80 ? -4.854 -2.710 3.910 1.00 93.50 80 VAL A N 1
ATOM 615 C CA . VAL A 1 80 ? -3.676 -2.597 3.028 1.00 93.50 80 VAL A CA 1
ATOM 616 C C . VAL A 1 80 ? -4.067 -2.116 1.628 1.00 93.50 80 VAL A C 1
ATOM 618 O O . VAL A 1 80 ? -3.341 -1.331 1.033 1.00 93.50 80 VAL A O 1
ATOM 621 N N . ALA A 1 81 ? -5.241 -2.515 1.131 1.00 92.19 81 ALA A N 1
ATOM 622 C CA . ALA A 1 81 ? -5.748 -2.116 -0.184 1.00 92.19 81 ALA A CA 1
ATOM 623 C C . ALA A 1 81 ? -5.951 -0.595 -0.354 1.00 92.19 81 ALA A C 1
ATOM 625 O O . ALA A 1 81 ? -5.973 -0.115 -1.481 1.00 92.19 81 ALA A O 1
ATOM 626 N N . ASN A 1 82 ? -6.065 0.165 0.744 1.00 93.31 82 ASN A N 1
ATOM 627 C CA . ASN A 1 82 ? -6.221 1.624 0.695 1.00 93.31 82 ASN A CA 1
ATOM 628 C C . ASN A 1 82 ? -4.879 2.366 0.585 1.00 93.31 82 ASN A C 1
ATOM 630 O O . ASN A 1 82 ? -4.859 3.592 0.474 1.00 93.31 82 ASN A O 1
ATOM 634 N N . PHE A 1 83 ? -3.766 1.639 0.665 1.00 91.44 83 PHE A N 1
ATOM 635 C CA . PHE A 1 83 ? -2.421 2.174 0.515 1.00 91.44 83 PHE A CA 1
ATOM 636 C C . PHE A 1 83 ? -1.925 2.003 -0.911 1.00 91.44 83 PHE A C 1
ATOM 638 O O . PHE A 1 83 ? -2.394 1.141 -1.655 1.00 91.44 83 PHE A O 1
ATOM 645 N N . ALA A 1 84 ? -0.923 2.801 -1.274 1.00 82.94 84 ALA A N 1
ATOM 646 C CA . ALA A 1 84 ? -0.166 2.560 -2.490 1.00 82.94 84 ALA A CA 1
ATOM 647 C C . ALA A 1 84 ? 0.376 1.125 -2.468 1.00 82.94 84 ALA A C 1
ATOM 649 O O . ALA A 1 84 ? 1.023 0.704 -1.501 1.00 82.94 84 ALA A O 1
ATOM 650 N N . LYS A 1 85 ? 0.087 0.363 -3.527 1.00 76.94 85 LYS A N 1
ATOM 651 C CA . LYS A 1 85 ? 0.679 -0.959 -3.702 1.00 76.94 85 LYS A CA 1
ATOM 652 C C . LYS A 1 85 ? 2.181 -0.747 -3.820 1.00 76.94 85 LYS A C 1
ATOM 654 O O . LYS A 1 85 ? 2.635 -0.058 -4.727 1.00 76.94 85 LYS A O 1
ATOM 659 N N . LYS A 1 86 ? 2.949 -1.349 -2.912 1.00 63.09 86 LYS A N 1
ATOM 660 C CA . LYS A 1 86 ? 4.352 -1.605 -3.210 1.00 63.09 86 LYS A CA 1
ATOM 661 C C . LYS A 1 86 ? 4.330 -2.712 -4.248 1.00 63.09 86 LYS A C 1
ATOM 663 O O . LYS A 1 86 ? 4.143 -3.873 -3.896 1.00 63.09 86 LYS A O 1
ATOM 668 N N . THR A 1 87 ? 4.403 -2.343 -5.520 1.00 54.03 87 THR A N 1
ATOM 669 C CA . THR A 1 87 ? 4.866 -3.289 -6.519 1.00 54.03 87 THR A CA 1
ATOM 670 C C . THR A 1 87 ? 6.284 -3.629 -6.084 1.00 54.03 87 THR A C 1
ATOM 672 O O . THR A 1 87 ? 7.182 -2.790 -6.112 1.00 54.03 87 THR A O 1
ATOM 675 N N . SER A 1 88 ? 6.496 -4.837 -5.569 1.00 51.16 88 SER A N 1
ATOM 676 C CA . SER A 1 88 ? 7.811 -5.432 -5.742 1.00 51.16 88 SER A CA 1
ATOM 677 C C . SER A 1 88 ? 8.025 -5.390 -7.248 1.00 51.16 88 SER A C 1
ATOM 679 O O . SER A 1 88 ? 7.238 -6.004 -7.970 1.00 51.16 88 SER A O 1
ATOM 681 N N . LYS A 1 89 ? 8.992 -4.595 -7.735 1.00 46.69 89 LYS A N 1
ATOM 682 C CA . LYS A 1 89 ? 9.575 -4.859 -9.056 1.00 46.69 89 LYS A CA 1
ATOM 683 C C . LYS A 1 89 ? 9.901 -6.343 -8.997 1.00 46.69 89 LYS A C 1
ATOM 685 O O . LYS A 1 89 ? 10.709 -6.734 -8.159 1.00 46.69 89 LYS A O 1
ATOM 690 N N . ALA A 1 90 ? 9.102 -7.155 -9.676 1.00 48.91 90 ALA A N 1
ATOM 691 C CA . ALA A 1 90 ? 9.105 -8.593 -9.496 1.00 48.91 90 ALA A CA 1
ATOM 692 C C . ALA A 1 90 ? 10.480 -9.075 -9.923 1.00 48.91 90 ALA A C 1
ATOM 694 O O . ALA A 1 90 ? 10.696 -9.117 -11.119 1.00 48.91 90 ALA A O 1
ATOM 695 N N . ASN A 1 91 ? 11.399 -9.304 -8.976 1.00 51.6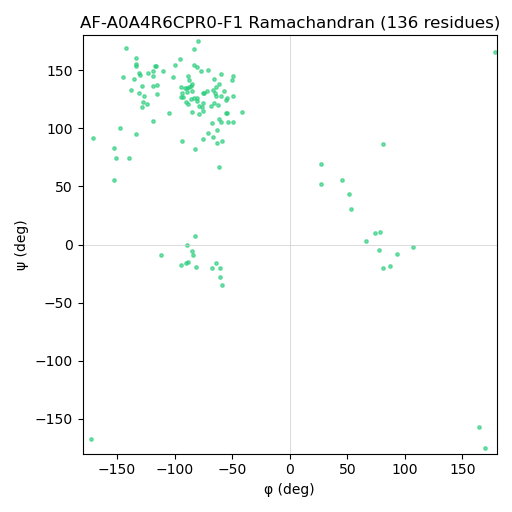9 91 ASN A N 1
ATOM 696 C CA . ASN A 1 91 ? 12.764 -9.781 -9.204 1.00 51.69 91 ASN A CA 1
ATOM 697 C C . ASN A 1 91 ? 13.322 -9.407 -10.586 1.00 51.69 91 ASN A C 1
ATOM 699 O O . ASN A 1 91 ? 13.740 -10.270 -11.343 1.00 51.69 91 ASN A O 1
ATOM 703 N N . THR A 1 92 ? 13.262 -8.125 -10.948 1.00 47.19 92 THR A N 1
ATOM 704 C CA . THR A 1 92 ? 14.007 -7.625 -12.093 1.00 47.19 92 THR A CA 1
ATOM 705 C C . THR A 1 92 ? 15.291 -7.123 -11.477 1.00 47.19 92 THR A C 1
ATOM 707 O O . THR A 1 92 ? 15.365 -5.961 -11.068 1.00 47.19 92 THR A O 1
ATOM 710 N N . ALA A 1 93 ? 16.297 -7.997 -11.365 1.00 54.81 93 ALA A N 1
ATOM 711 C CA . ALA A 1 93 ? 17.654 -7.479 -11.460 1.00 54.81 93 ALA A CA 1
ATOM 712 C C . ALA A 1 93 ? 17.659 -6.608 -12.724 1.00 54.81 93 ALA A C 1
ATOM 714 O O . ALA A 1 93 ? 17.100 -7.024 -13.741 1.00 54.81 93 ALA A O 1
ATOM 715 N N . SER A 1 94 ? 18.111 -5.358 -12.628 1.00 48.97 94 SER A N 1
ATOM 716 C CA . SER A 1 94 ? 18.116 -4.420 -13.756 1.00 48.97 94 SER A CA 1
ATOM 717 C C . SER A 1 94 ? 18.557 -5.143 -15.035 1.00 48.97 94 SER A C 1
ATOM 719 O O . SER A 1 94 ? 19.681 -5.632 -15.081 1.00 48.97 94 SER A O 1
ATOM 721 N N . GLY A 1 95 ? 17.660 -5.281 -16.019 1.00 57.19 95 GLY A N 1
ATOM 722 C CA . G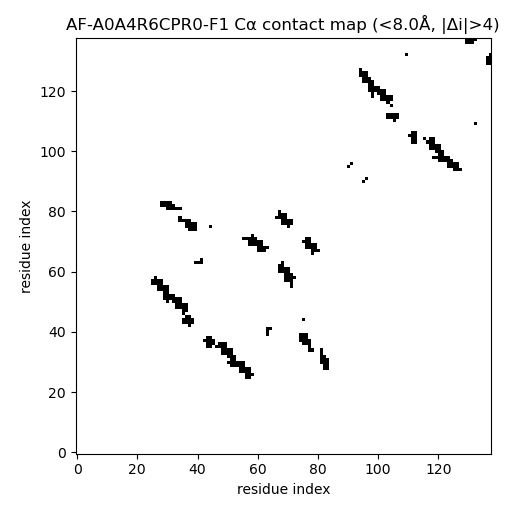LY A 1 95 ? 17.930 -6.032 -17.252 1.00 57.19 95 GLY A CA 1
ATOM 723 C C . GLY A 1 95 ? 17.247 -7.399 -17.404 1.00 57.19 95 GLY A C 1
ATOM 724 O O . GLY A 1 95 ? 17.404 -8.003 -18.458 1.00 57.19 95 GLY A O 1
ATOM 725 N N . GLN A 1 96 ? 16.469 -7.895 -16.434 1.00 63.66 96 GLN A N 1
ATOM 726 C CA . GLN A 1 96 ? 15.656 -9.110 -16.621 1.00 63.66 96 GLN A CA 1
ATOM 727 C C . GLN A 1 96 ? 14.263 -8.803 -17.186 1.00 63.66 96 GLN A C 1
ATOM 729 O O . GLN A 1 96 ? 13.458 -8.104 -16.565 1.00 63.66 96 GLN A O 1
ATOM 734 N N . TYR A 1 97 ? 13.963 -9.380 -18.344 1.00 74.06 97 TYR A N 1
ATOM 735 C CA . TYR A 1 97 ? 12.691 -9.246 -19.048 1.00 74.06 97 TYR A CA 1
ATOM 736 C C . TYR A 1 97 ? 11.993 -10.600 -19.139 1.00 74.06 97 TYR A C 1
ATOM 738 O O . TYR A 1 97 ? 12.637 -11.645 -19.112 1.00 74.06 97 TYR A O 1
ATOM 746 N N . TYR A 1 98 ? 10.664 -10.583 -19.240 1.00 79.00 98 TYR A N 1
ATOM 747 C CA . TYR A 1 98 ? 9.864 -11.782 -19.470 1.00 79.00 98 TYR A CA 1
ATOM 748 C C . TYR A 1 98 ? 9.103 -11.669 -20.785 1.00 79.00 98 TYR A C 1
ATOM 750 O O . TYR A 1 98 ? 8.632 -10.598 -21.170 1.00 79.00 98 TYR A O 1
ATOM 758 N N . LEU A 1 99 ? 8.959 -12.799 -21.467 1.00 81.31 99 LEU A N 1
ATOM 759 C CA . LEU A 1 99 ? 8.204 -12.874 -22.707 1.00 81.31 99 LEU A CA 1
ATOM 760 C C . LEU A 1 99 ? 6.692 -12.829 -22.434 1.00 81.31 99 LEU A C 1
ATOM 762 O O . LEU A 1 99 ? 6.177 -13.621 -21.646 1.00 81.31 99 LEU A O 1
ATOM 766 N N . THR A 1 100 ? 5.947 -11.963 -23.125 1.00 84.25 100 THR A N 1
ATOM 767 C CA . THR A 1 100 ? 4.470 -11.934 -23.038 1.00 84.25 100 THR A CA 1
ATOM 768 C C . THR A 1 100 ? 3.797 -12.988 -23.925 1.00 84.25 100 THR A C 1
ATOM 770 O O . THR A 1 100 ? 2.648 -13.360 -23.674 1.00 84.25 100 THR A O 1
ATOM 773 N N . HIS A 1 101 ? 4.528 -13.502 -24.915 1.00 84.00 101 HIS A N 1
ATOM 774 C CA . HIS A 1 101 ? 4.126 -14.524 -25.885 1.00 84.00 101 HIS A CA 1
ATOM 775 C C . HIS A 1 101 ? 5.307 -15.455 -26.169 1.00 84.00 101 HIS A C 1
ATOM 777 O O . HIS A 1 101 ? 6.427 -15.160 -25.776 1.00 84.00 101 HIS A O 1
ATOM 783 N N . ASN A 1 102 ? 5.088 -16.573 -26.857 1.00 87.69 102 ASN A N 1
ATOM 784 C CA . ASN A 1 102 ? 6.217 -17.381 -27.321 1.00 87.69 102 ASN A CA 1
ATOM 785 C C . ASN A 1 102 ? 7.025 -16.590 -28.362 1.00 87.69 102 ASN A C 1
ATOM 787 O O . ASN A 1 102 ? 6.429 -15.901 -29.189 1.00 87.69 102 ASN A O 1
ATOM 791 N N . ALA A 1 103 ? 8.350 -16.713 -28.348 1.00 85.00 103 ALA A N 1
ATOM 792 C CA . ALA A 1 103 ? 9.211 -16.064 -29.332 1.00 85.00 103 ALA A CA 1
ATOM 793 C C . ALA A 1 103 ? 10.272 -17.015 -29.887 1.00 85.00 103 ALA A C 1
ATOM 795 O O . ALA A 1 103 ? 10.673 -17.993 -29.251 1.00 85.00 103 ALA A O 1
ATOM 796 N N . TYR A 1 104 ? 10.730 -16.692 -31.092 1.00 90.75 104 TYR A N 1
ATOM 797 C CA .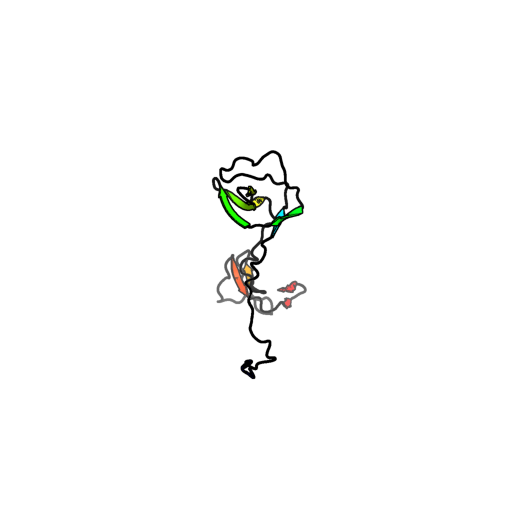 TYR A 1 104 ? 11.869 -17.336 -31.733 1.00 90.75 104 TYR A CA 1
ATOM 798 C C . TYR A 1 104 ? 13.122 -16.479 -31.565 1.00 90.75 104 TYR A C 1
ATOM 800 O O . TYR A 1 104 ? 13.030 -15.262 -31.414 1.00 90.75 104 TYR A O 1
ATOM 808 N N . VAL A 1 105 ? 14.289 -17.120 -31.613 1.00 85.81 105 VAL A N 1
ATOM 809 C CA . VAL A 1 105 ? 15.580 -16.428 -31.632 1.00 85.81 105 VAL A CA 1
ATOM 810 C C . VAL A 1 105 ? 15.942 -16.094 -33.080 1.00 85.81 105 VAL A C 1
ATOM 812 O O . VAL A 1 105 ? 15.784 -16.923 -33.983 1.00 85.81 105 VAL A O 1
ATOM 815 N N . TYR A 1 106 ? 16.417 -14.873 -33.299 1.00 84.44 106 TYR A N 1
ATOM 816 C CA . TYR A 1 106 ? 16.817 -14.359 -34.606 1.00 84.44 106 TYR A CA 1
ATOM 817 C C . TYR A 1 106 ? 18.302 -13.998 -34.592 1.00 84.44 106 TYR A C 1
ATOM 819 O O . TYR A 1 106 ? 18.848 -13.628 -33.553 1.00 84.44 106 TYR A O 1
ATOM 827 N N . ASN A 1 107 ? 18.960 -14.119 -35.742 1.00 83.62 107 ASN A N 1
ATOM 828 C CA . ASN A 1 107 ? 20.315 -13.616 -35.929 1.00 83.62 107 ASN A CA 1
ATOM 829 C C . ASN A 1 107 ? 20.302 -12.094 -36.183 1.00 83.62 107 ASN A C 1
ATOM 831 O O . ASN A 1 107 ? 19.247 -11.475 -36.336 1.00 83.62 107 ASN A O 1
ATOM 835 N N . ALA A 1 108 ? 21.486 -11.488 -36.276 1.00 79.19 108 ALA A N 1
ATOM 836 C CA . ALA A 1 108 ? 21.628 -10.049 -36.513 1.00 79.19 108 ALA A CA 1
ATOM 837 C C . ALA A 1 108 ? 21.078 -9.563 -37.873 1.00 79.19 108 ALA A C 1
ATOM 839 O O . ALA A 1 108 ? 20.884 -8.364 -38.045 1.00 79.19 108 ALA A O 1
ATOM 840 N N . GLU A 1 109 ? 20.826 -10.471 -38.820 1.00 81.50 109 GLU A N 1
ATOM 841 C CA . GLU A 1 109 ? 20.221 -10.190 -40.132 1.00 81.50 109 GLU A CA 1
ATOM 842 C C . GLU A 1 109 ? 18.683 -10.270 -40.095 1.00 81.50 10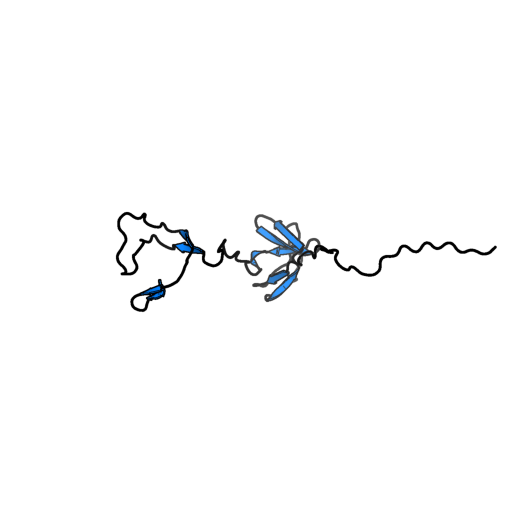9 GLU A C 1
ATOM 844 O O . GLU A 1 109 ? 18.026 -10.102 -41.120 1.00 81.50 109 GLU A O 1
ATOM 849 N N . GLY A 1 110 ? 18.091 -10.584 -38.936 1.00 78.50 110 GLY A N 1
ATOM 850 C CA . GLY A 1 110 ? 16.650 -10.783 -38.788 1.00 78.50 110 GLY A CA 1
ATOM 851 C C . GLY A 1 110 ? 16.148 -12.145 -39.284 1.00 78.50 110 GLY A C 1
ATOM 852 O O . GLY A 1 110 ? 14.939 -12.360 -39.368 1.00 78.50 110 GLY A O 1
ATOM 853 N N . LYS A 1 111 ? 17.038 -13.097 -39.594 1.00 85.56 111 LYS A N 1
ATOM 854 C CA . LYS A 1 111 ? 16.660 -14.473 -39.951 1.00 85.56 111 LYS A CA 1
ATOM 855 C C . LYS A 1 111 ? 16.487 -15.315 -38.692 1.00 85.56 111 LYS A C 1
ATOM 857 O O . LYS A 1 111 ? 17.296 -15.255 -37.767 1.00 85.56 111 LYS A O 1
ATOM 862 N N . ARG A 1 112 ? 15.441 -16.143 -38.665 1.00 89.44 112 ARG A N 1
ATOM 863 C CA . ARG A 1 112 ? 15.198 -17.085 -37.564 1.00 89.44 112 ARG A CA 1
ATOM 864 C C . ARG A 1 112 ? 16.314 -18.129 -37.504 1.00 89.44 112 ARG A C 1
ATOM 866 O O . ARG A 1 112 ? 16.584 -18.795 -38.503 1.00 89.44 112 ARG A O 1
ATOM 873 N N . ILE A 1 113 ? 16.876 -18.335 -36.317 1.00 89.12 113 ILE A N 1
ATOM 874 C CA . ILE A 1 113 ? 17.824 -19.423 -36.066 1.00 89.12 113 ILE A CA 1
ATOM 875 C C . ILE A 1 113 ? 17.023 -20.729 -35.952 1.00 89.12 113 ILE A C 1
ATOM 877 O O . ILE A 1 113 ? 16.124 -20.860 -35.119 1.00 89.12 113 ILE A O 1
ATOM 881 N N . LYS A 1 114 ? 17.280 -21.687 -36.850 1.00 85.69 114 LYS A N 1
ATOM 882 C CA . LYS A 1 114 ? 16.667 -23.025 -36.811 1.00 85.69 114 LYS A CA 1
ATOM 883 C C . LYS A 1 114 ? 17.517 -23.938 -35.922 1.00 85.69 114 LYS A C 1
ATOM 885 O O . LYS A 1 114 ? 18.736 -23.843 -35.953 1.00 85.69 114 LYS A O 1
ATOM 890 N N . GLY A 1 115 ? 16.877 -24.805 -35.138 1.00 83.06 115 GLY A N 1
ATOM 891 C CA . GLY A 1 115 ? 17.558 -25.701 -34.191 1.00 83.06 115 GLY A CA 1
ATOM 892 C C . GLY A 1 115 ? 17.682 -25.160 -32.762 1.00 83.06 115 GLY A C 1
ATOM 893 O O . GLY A 1 115 ? 18.048 -25.917 -31.874 1.00 83.06 115 GLY A O 1
ATOM 894 N N . THR A 1 116 ? 17.326 -23.895 -32.510 1.00 82.69 116 THR A N 1
ATOM 895 C CA . THR A 1 116 ? 17.168 -23.366 -31.145 1.00 82.69 116 THR A CA 1
ATOM 896 C C . THR A 1 116 ? 15.752 -23.593 -30.633 1.00 82.69 116 THR A C 1
ATOM 898 O O . THR A 1 116 ? 14.782 -23.439 -31.389 1.00 82.69 116 THR A O 1
ATOM 901 N N . ASP A 1 117 ? 15.622 -23.857 -29.337 1.00 82.94 117 ASP A N 1
ATOM 902 C CA . ASP A 1 117 ? 14.322 -23.965 -28.689 1.00 82.94 117 ASP A CA 1
ATOM 903 C C . ASP A 1 117 ? 13.503 -22.675 -28.799 1.00 82.94 117 ASP A C 1
ATOM 905 O O . ASP A 1 117 ? 14.012 -21.553 -28.811 1.00 82.94 117 ASP A O 1
ATOM 909 N N . THR A 1 118 ? 12.184 -22.845 -28.884 1.00 86.25 118 THR A N 1
ATOM 910 C CA . THR A 1 118 ? 11.250 -21.715 -28.846 1.00 86.25 118 THR A CA 1
ATOM 911 C C . THR A 1 118 ? 11.144 -21.206 -27.416 1.00 86.25 118 THR A C 1
ATOM 913 O O . THR A 1 118 ? 10.701 -21.947 -26.534 1.00 86.25 118 THR A O 1
ATOM 916 N N . LEU A 1 119 ? 11.464 -19.931 -27.198 1.00 87.56 119 LEU A N 1
ATOM 917 C CA . LEU A 1 119 ? 11.314 -19.290 -25.898 1.00 87.56 119 LEU A CA 1
ATOM 918 C C . LEU A 1 119 ? 9.826 -19.208 -25.554 1.00 87.56 119 LEU A C 1
ATOM 920 O O . LEU A 1 119 ? 9.024 -18.650 -26.307 1.00 87.56 119 LEU A O 1
ATOM 924 N N . LYS A 1 120 ? 9.435 -19.805 -24.429 1.00 88.06 120 LYS A N 1
ATOM 925 C CA . LYS A 1 120 ? 8.031 -19.858 -24.009 1.00 88.06 120 LYS A CA 1
ATOM 926 C C . LYS A 1 120 ? 7.614 -18.577 -23.293 1.00 88.06 120 LYS A C 1
ATOM 928 O O . LYS A 1 120 ? 8.427 -17.883 -22.689 1.00 88.06 120 LYS A O 1
ATOM 933 N N . LYS A 1 121 ? 6.317 -18.274 -23.323 1.00 80.19 121 LYS A N 1
ATOM 934 C CA . LYS A 1 121 ? 5.726 -17.190 -22.530 1.00 80.19 121 LYS A CA 1
ATOM 935 C C . LYS A 1 121 ? 6.142 -17.292 -21.056 1.00 80.19 121 LYS A C 1
ATOM 937 O O . LYS A 1 121 ? 6.188 -18.382 -20.493 1.00 80.19 121 LYS A O 1
ATOM 942 N N . ASN A 1 122 ? 6.399 -16.141 -20.440 1.00 77.81 122 ASN A N 1
ATOM 943 C CA . ASN A 1 122 ? 6.930 -15.959 -19.088 1.00 77.81 122 ASN A CA 1
ATOM 944 C C . ASN A 1 122 ? 8.370 -16.456 -18.878 1.00 77.81 122 ASN A C 1
ATOM 946 O O . ASN A 1 122 ? 8.875 -16.341 -17.763 1.00 77.81 122 ASN A O 1
ATOM 950 N N . HIS A 1 123 ? 9.050 -16.956 -19.918 1.00 81.25 123 HIS A N 1
ATOM 951 C CA . HIS A 1 123 ? 10.485 -17.212 -19.850 1.00 81.25 123 HIS A CA 1
ATOM 952 C C . HIS A 1 123 ? 11.217 -15.902 -19.545 1.00 81.25 123 HIS A C 1
ATOM 954 O O . HIS A 1 123 ? 10.983 -14.889 -20.211 1.00 81.25 123 HIS A O 1
ATOM 960 N N . VAL A 1 124 ? 12.071 -15.925 -18.521 1.00 79.56 124 VAL A N 1
ATOM 961 C CA . VAL A 1 124 ? 12.854 -14.767 -18.083 1.00 79.56 124 VAL A CA 1
ATOM 962 C C . VAL A 1 124 ? 14.216 -14.816 -18.762 1.00 79.56 124 VAL A C 1
ATOM 964 O O . VAL A 1 124 ? 14.881 -15.846 -18.743 1.00 79.56 124 VAL A O 1
ATOM 967 N N . PHE A 1 125 ? 14.632 -13.707 -19.357 1.00 76.00 125 PHE A N 1
ATOM 968 C CA . PHE A 1 125 ? 15.924 -13.565 -20.017 1.00 76.00 125 PHE A CA 1
ATOM 969 C C . PHE A 1 125 ? 16.586 -12.254 -19.602 1.00 76.00 125 PHE A C 1
ATOM 971 O O . PHE A 1 125 ? 15.913 -11.289 -19.234 1.00 76.00 125 PHE A O 1
ATOM 978 N N . THR A 1 126 ? 17.914 -12.227 -19.651 1.00 78.25 126 THR A N 1
ATOM 979 C CA . THR A 1 126 ? 18.698 -11.016 -19.402 1.00 78.25 126 THR A CA 1
ATOM 980 C C . THR A 1 126 ? 18.966 -10.317 -20.728 1.00 78.25 126 THR A C 1
ATOM 982 O O . THR A 1 126 ? 19.474 -10.936 -21.660 1.00 78.25 126 THR A O 1
ATOM 985 N N . VAL A 1 127 ? 18.642 -9.030 -20.815 1.00 74.75 127 VAL A N 1
ATOM 986 C CA . VAL A 1 127 ? 18.986 -8.189 -21.965 1.00 74.75 127 VAL A CA 1
ATOM 987 C C . VAL A 1 127 ? 20.396 -7.652 -21.762 1.00 74.75 127 VAL A C 1
ATOM 989 O O . VAL A 1 127 ? 20.647 -6.890 -20.831 1.00 74.75 127 VAL A O 1
ATOM 992 N N . VAL A 1 128 ? 21.315 -8.074 -22.629 1.00 73.69 128 VAL A N 1
ATOM 993 C CA . VAL A 1 128 ? 22.725 -7.645 -22.615 1.00 73.69 128 VAL A CA 1
ATOM 994 C C . VAL A 1 128 ? 22.969 -6.374 -23.438 1.00 73.69 128 VAL A C 1
ATOM 996 O O . VAL A 1 128 ? 23.996 -5.726 -23.271 1.00 73.69 128 VAL A O 1
ATOM 999 N N . GLY A 1 129 ? 22.020 -5.988 -24.293 1.00 69.44 129 GLY A N 1
ATOM 1000 C CA . GLY A 1 129 ? 22.078 -4.789 -25.126 1.00 69.44 129 GLY A CA 1
ATOM 1001 C C . GLY A 1 129 ? 20.840 -4.674 -26.014 1.00 69.44 129 GLY A C 1
ATOM 1002 O O . GLY A 1 129 ? 20.091 -5.639 -26.141 1.00 69.44 129 GLY A O 1
ATOM 1003 N N . VAL A 1 130 ? 20.635 -3.495 -26.602 1.00 71.19 130 VAL A N 1
ATOM 1004 C CA . VAL A 1 130 ? 19.558 -3.213 -27.564 1.00 71.19 130 VAL A CA 1
ATOM 1005 C C . VAL A 1 130 ? 20.196 -2.902 -28.911 1.00 71.19 130 VAL A C 1
ATOM 1007 O O . VAL A 1 130 ? 21.194 -2.178 -28.960 1.00 71.19 130 VAL A O 1
ATOM 1010 N N . LYS A 1 131 ? 19.644 -3.438 -30.000 1.00 74.12 131 LYS A N 1
ATOM 1011 C CA . LYS A 1 131 ? 20.123 -3.170 -31.359 1.00 74.12 131 LYS A CA 1
ATOM 1012 C C . LYS A 1 131 ? 18.991 -2.683 -32.253 1.00 74.12 131 LYS A C 1
ATOM 1014 O O . LYS A 1 131 ? 17.979 -3.359 -32.413 1.00 74.12 131 LYS A O 1
ATOM 1019 N N . THR A 1 132 ? 19.209 -1.552 -32.915 1.00 75.31 132 THR A N 1
ATOM 1020 C CA . THR A 1 132 ? 18.302 -1.054 -33.950 1.00 75.31 132 THR A CA 1
ATOM 1021 C C . THR A 1 132 ? 18.543 -1.804 -35.260 1.00 75.31 132 THR A C 1
ATOM 1023 O O . THR A 1 132 ? 19.637 -1.760 -35.825 1.00 75.31 132 THR A O 1
ATOM 1026 N N . ILE A 1 133 ? 17.521 -2.495 -35.760 1.00 67.25 133 ILE A N 1
ATOM 1027 C CA . ILE A 1 133 ? 17.516 -3.174 -37.059 1.00 67.25 133 ILE A CA 1
ATOM 1028 C C . ILE A 1 133 ? 16.328 -2.620 -37.853 1.00 67.25 133 ILE A C 1
ATOM 1030 O O . ILE A 1 133 ? 15.184 -2.712 -37.409 1.00 67.25 133 ILE A O 1
ATOM 1034 N N . ASN A 1 134 ? 16.584 -2.023 -39.023 1.00 65.12 134 ASN A N 1
ATOM 1035 C CA . ASN A 1 134 ? 15.560 -1.414 -39.891 1.00 65.12 134 ASN A CA 1
ATOM 1036 C C . ASN A 1 134 ? 14.637 -0.414 -39.160 1.00 65.12 134 ASN A C 1
ATOM 1038 O O . ASN A 1 134 ? 13.418 -0.442 -39.323 1.00 65.12 134 ASN A O 1
ATOM 1042 N N . GLY A 1 135 ? 15.218 0.442 -38.310 1.00 74.25 135 GLY A N 1
ATOM 1043 C CA . GLY A 1 135 ? 14.486 1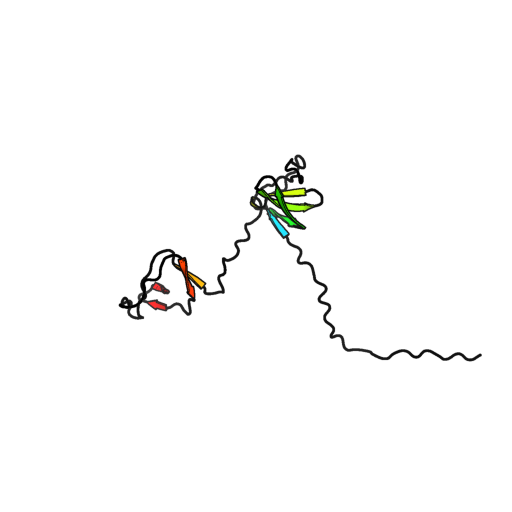.476 -37.565 1.00 74.25 135 GLY A CA 1
ATOM 1044 C C . GLY A 1 135 ? 13.645 0.964 -36.391 1.00 74.25 135 GLY A C 1
ATOM 1045 O O . GLY A 1 135 ? 12.858 1.725 -35.835 1.00 74.25 135 GLY A O 1
ATOM 1046 N N . LYS A 1 136 ? 13.788 -0.313 -36.013 1.00 65.44 136 LYS A N 1
ATOM 1047 C CA . LYS A 1 136 ? 13.165 -0.892 -34.817 1.00 65.44 136 LYS A CA 1
ATOM 1048 C C . LYS A 1 136 ? 14.228 -1.400 -33.859 1.00 65.44 136 LYS A C 1
ATOM 1050 O O . LYS A 1 136 ? 15.166 -2.067 -34.287 1.00 65.44 136 LYS A O 1
ATOM 1055 N N . ASP A 1 137 ? 14.041 -1.111 -32.582 1.00 69.81 137 ASP A N 1
ATOM 1056 C CA . ASP A 1 137 ? 14.915 -1.567 -31.506 1.00 69.81 137 ASP A CA 1
ATOM 1057 C C . ASP A 1 137 ? 14.513 -2.976 -31.053 1.00 69.81 137 ASP A C 1
ATOM 1059 O O . ASP A 1 137 ? 13.329 -3.241 -30.822 1.00 69.81 137 ASP A O 1
ATOM 1063 N N . TYR A 1 138 ? 15.503 -3.863 -30.939 1.00 63.97 138 TYR A N 1
ATOM 1064 C CA . TYR A 1 138 ? 15.366 -5.256 -30.502 1.00 63.97 138 TYR A CA 1
ATOM 1065 C C . TYR A 1 138 ? 16.291 -5.566 -29.330 1.00 63.97 138 TYR A C 1
ATOM 1067 O O . TYR A 1 138 ? 17.427 -5.034 -29.319 1.00 63.97 138 TYR A O 1
#

Secondary structure (DSSP, 8-state):
---------------------------EEEBSS-EEEE-TTS-EEEEEEEPTT-EEE--EEEEETTEEEEEEETTEEEEGGGBPP-----S--TTEEE-SS-B--B-TTSPBPTTSPPBPTT-EEE-----EETTEE-

Mean predicted aligned error: 17.47 Å

pLDDT: mean 76.77, std 19.58, range [35.12, 96.62]

Solvent-accessible surface area (backbone atoms only — not comparable to full-atom values): 8909 Å² total; per-residue (Å²): 140,85,89,85,86,78,90,74,86,84,82,87,87,78,97,77,78,87,76,78,66,78,71,72,75,82,45,68,44,42,23,70,36,69,36,59,38,20,29,78,86,62,46,67,69,59,88,63,65,48,56,50,69,45,73,42,58,46,81,45,74,48,75,43,94,92,41,57,24,32,25,62,55,90,67,31,29,33,55,48,85,33,30,63,77,78,71,68,73,73,86,48,60,91,48,52,45,62,34,92,48,68,44,78,55,58,48,97,84,70,47,73,54,82,91,62,78,69,46,46,54,65,44,73,44,73,60,91,72,78,47,75,55,96,93,40,78,82

Foldseek 3Di:
DDDDDDPDDDDPDDPDDDPPPVPVPFDKWFFQAWWFKAFLQRHTPDPDIDHHGDIATFPDWDDHPNFIWTDRDHRITIGPVRTDDPPPPPPPPPFKDFAQAWAFDADPQRHGDPPDDIRGGRRIDGDPDWDDDPNDID

Nearest PDB structures (foldseek):
  8alu-assembly1_A  TM=5.041E-01  e=2.543E-07  Lactobacillus acidophilus
  7qeh-assembly1_A  TM=5.277E-01  e=8.315E-07  Lactobacillus amylovorus GRL 1112
  8aol-assembly1_A  TM=4.864E-01  e=3.196E-06  Lactobacillus acidophilus ATCC 4796
  3h41-assembly1_A  TM=4.385E-01  e=5.042E+0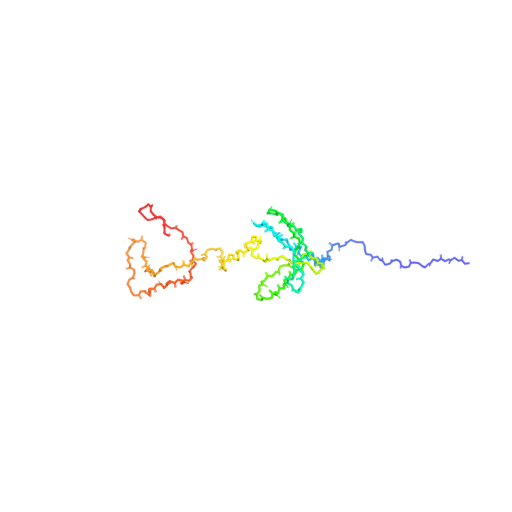0  Bacillus cereus ATCC 10987

Sequence (138 aa):
MLSVGAVGVNEINGVANNTNVVQAAVKNGKLTHNAYIYKSNGNRYGKKVLKKGKTVKILGTKKIYGKKYYRIGKNQYVKVANFAKKTSKANTASGQYYLTHNAYVYNAEGKRIKGTDTLKKNHVFTVVGVKTINGKDY

Radius of gyration: 29.14 Å; Cα contacts (8 Å, |Δi|>4): 190; chains: 1; bounding box: 66×39×95 Å

Organism: NCBI:txid47770

InterPro domains:
  IPR024968 S-layer protein, C-terminal domain, lactobacillus [PF03217] (23-81)
  IPR024968 S-layer protein, C-terminal domain, lactobacillus [PF03217] (93-138)